Protein AF-A0AA89P4I1-F1 (afdb_monomer)

Solvent-accessible surface area (backbone atoms only — not comparable to full-atom values): 4040 Å² total; per-residue (Å²): 133,87,84,72,96,60,63,50,72,79,38,78,84,32,51,20,34,35,54,60,67,89,75,63,84,53,98,73,76,63,77,92,57,55,73,40,84,44,93,54,68,82,75,95,61,93,83,70,87,84,81,88,83,78,94,128

Mean predicted aligned error: 7.02 Å

pLDDT: mean 85.01, std 11.37, range [40.12, 95.75]

Sequence (56 aa):
MKIRPYLITRSLVPENQEIPIHFLRHVLFEDRYFFRRNHFPYPSSAHQPLMIGGLV

Organism: NCBI:txid1223503

Structure (mmCIF, N/CA/C/O backbone):
data_AF-A0AA89P4I1-F1
#
_entry.id   AF-A0AA89P4I1-F1
#
loop_
_atom_site.group_PDB
_atom_site.id
_atom_site.type_symbol
_atom_site.label_atom_id
_atom_site.label_alt_id
_atom_site.label_comp_id
_atom_site.label_asym_id
_atom_site.label_entity_id
_atom_site.label_seq_id
_atom_site.pdbx_PDB_ins_code
_atom_site.Cartn_x
_atom_site.Cartn_y
_atom_site.Cartn_z
_atom_site.occupancy
_atom_site.B_iso_or_equiv
_atom_site.auth_seq_id
_atom_site.auth_comp_id
_atom_site.auth_asym_id
_atom_site.auth_atom_id
_atom_site.pdbx_PDB_model_num
ATOM 1 N N . MET A 1 1 ? -15.154 2.972 26.423 1.00 40.12 1 MET A N 1
ATOM 2 C CA . MET A 1 1 ? -14.228 3.443 25.369 1.00 40.12 1 MET A CA 1
ATOM 3 C C . MET A 1 1 ? -14.465 2.579 24.128 1.00 40.12 1 MET A C 1
ATOM 5 O O . MET A 1 1 ? -14.196 1.389 24.186 1.00 40.12 1 MET A O 1
ATOM 9 N N . LYS A 1 2 ? -15.103 3.099 23.066 1.00 51.09 2 LYS A N 1
ATOM 10 C CA . LYS A 1 2 ? -15.355 2.316 21.836 1.00 51.09 2 LYS A CA 1
ATOM 11 C C . LYS A 1 2 ? -14.048 2.226 21.041 1.00 51.09 2 LYS A C 1
ATOM 13 O O . LYS A 1 2 ? -13.597 3.242 20.518 1.00 51.09 2 LYS A O 1
ATOM 18 N N . ILE A 1 3 ? -13.447 1.040 20.983 1.00 58.16 3 ILE A N 1
ATOM 19 C CA . ILE A 1 3 ? -12.269 0.765 20.151 1.00 58.16 3 ILE A CA 1
ATOM 20 C C . ILE A 1 3 ? -12.742 0.802 18.697 1.00 58.16 3 ILE A C 1
ATOM 22 O O . ILE A 1 3 ? -13.569 -0.011 18.289 1.00 58.16 3 ILE A O 1
ATOM 26 N N . ARG A 1 4 ? -12.290 1.798 17.939 1.00 62.25 4 ARG A N 1
ATOM 27 C CA . ARG A 1 4 ? -12.594 1.904 16.511 1.00 62.25 4 ARG A CA 1
ATOM 28 C C . ARG A 1 4 ? -11.587 1.036 15.741 1.00 62.25 4 ARG A C 1
ATOM 30 O O . ARG A 1 4 ? -10.403 1.093 16.078 1.00 62.25 4 ARG A O 1
ATOM 37 N N . PRO A 1 5 ? -12.025 0.239 14.752 1.00 65.19 5 PRO A N 1
ATOM 38 C CA . PRO A 1 5 ? -11.142 -0.613 13.962 1.00 65.19 5 PRO A CA 1
ATOM 39 C C . PRO A 1 5 ? -10.325 0.252 13.002 1.00 65.19 5 PRO A C 1
ATOM 41 O O . PRO A 1 5 ? -10.724 0.497 11.867 1.00 65.19 5 PRO A O 1
ATOM 44 N N . TYR A 1 6 ? -9.199 0.767 13.480 1.00 70.38 6 TYR A N 1
ATOM 45 C CA . TYR A 1 6 ? -8.216 1.429 12.634 1.00 70.38 6 TYR A CA 1
ATOM 46 C C . TYR A 1 6 ? -7.104 0.442 12.287 1.00 70.38 6 TYR A C 1
ATOM 48 O O . TYR A 1 6 ? -6.746 -0.410 13.104 1.00 70.38 6 TYR A O 1
ATOM 56 N N . LEU A 1 7 ? -6.562 0.560 11.075 1.00 79.56 7 LEU A N 1
ATOM 57 C CA . LEU A 1 7 ? -5.375 -0.190 10.686 1.00 79.56 7 LEU A CA 1
ATOM 58 C C . LEU A 1 7 ? -4.192 0.239 11.566 1.00 79.56 7 LEU A C 1
ATOM 60 O O . LEU A 1 7 ? -3.995 1.426 11.830 1.00 79.56 7 LEU A O 1
ATOM 64 N N . ILE A 1 8 ? -3.397 -0.728 12.012 1.00 88.31 8 ILE A N 1
ATOM 65 C CA 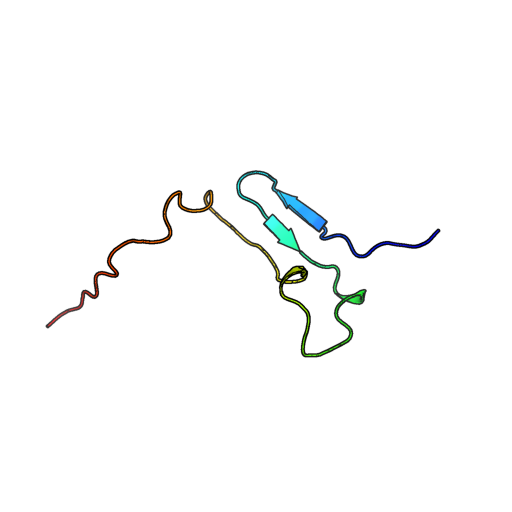. ILE A 1 8 ? -2.094 -0.481 12.619 1.00 88.31 8 ILE A CA 1
ATOM 66 C C . ILE A 1 8 ? -1.164 -0.016 11.500 1.00 88.31 8 ILE A C 1
ATOM 68 O O . ILE A 1 8 ? -0.858 -0.772 10.579 1.00 88.31 8 ILE A O 1
ATOM 72 N N . THR A 1 9 ? -0.687 1.222 11.592 1.00 91.75 9 THR A N 1
ATOM 73 C CA . THR A 1 9 ? 0.342 1.741 10.687 1.00 91.75 9 THR A CA 1
ATOM 74 C C . THR A 1 9 ? 1.712 1.229 11.120 1.00 91.75 9 THR A C 1
ATOM 76 O O . THR A 1 9 ? 2.165 1.517 12.226 1.00 91.75 9 THR A O 1
ATOM 79 N N . ARG A 1 10 ? 2.381 0.482 10.239 1.00 91.88 10 ARG A N 1
ATOM 80 C CA . ARG A 1 10 ? 3.755 -0.012 10.424 1.00 91.88 10 ARG A CA 1
ATOM 81 C C . ARG A 1 10 ? 4.789 0.926 9.798 1.00 91.88 10 ARG A C 1
ATOM 83 O O . ARG A 1 10 ? 5.868 1.090 10.354 1.00 91.88 10 ARG A O 1
ATOM 90 N N . SER A 1 11 ? 4.450 1.561 8.676 1.00 93.06 11 SER A N 1
ATOM 91 C CA . SER A 1 11 ? 5.231 2.632 8.045 1.00 93.06 11 SER A CA 1
ATOM 92 C C . SER A 1 11 ? 4.305 3.557 7.252 1.00 93.06 11 SER A C 1
ATOM 94 O O . SER A 1 11 ? 3.275 3.112 6.742 1.00 93.06 11 SER A O 1
ATOM 96 N N . LEU A 1 12 ? 4.664 4.838 7.152 1.00 91.31 12 LEU A N 1
ATOM 97 C CA . LEU A 1 12 ? 3.930 5.829 6.357 1.00 91.31 12 LEU A CA 1
ATOM 98 C C . LEU A 1 12 ? 4.453 5.928 4.920 1.00 91.31 12 LEU A C 1
ATOM 100 O O . LEU A 1 12 ? 3.657 6.074 3.997 1.00 91.31 12 LEU A O 1
ATOM 104 N N . VAL A 1 13 ? 5.774 5.852 4.726 1.00 93.44 13 VAL A N 1
ATOM 105 C CA . VAL A 1 13 ? 6.411 6.006 3.411 1.00 93.44 13 VAL A CA 1
ATOM 106 C C . VAL A 1 13 ? 7.498 4.936 3.245 1.00 93.44 13 VAL A C 1
ATOM 108 O O . VAL A 1 13 ? 8.552 5.045 3.869 1.00 93.44 13 VAL A O 1
ATOM 111 N N . PRO A 1 14 ? 7.267 3.897 2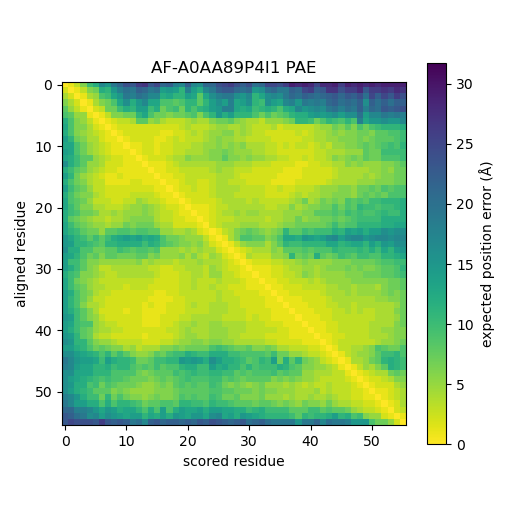.424 1.00 93.94 14 PRO A N 1
ATOM 112 C CA . PRO A 1 14 ? 6.010 3.589 1.737 1.00 93.94 14 PRO A CA 1
ATOM 113 C C . PRO A 1 14 ? 4.917 3.101 2.707 1.00 93.94 14 PRO A C 1
ATOM 115 O O . PRO A 1 14 ? 5.213 2.609 3.800 1.00 93.94 14 PRO A O 1
ATOM 118 N N . GLU A 1 15 ? 3.651 3.225 2.303 1.00 94.88 15 GLU A N 1
ATOM 119 C CA . GLU A 1 15 ? 2.506 2.858 3.141 1.00 94.88 15 GLU A CA 1
ATOM 120 C C . GLU A 1 15 ? 2.553 1.373 3.521 1.00 94.88 15 GLU A C 1
ATOM 122 O O . GLU A 1 15 ? 2.553 0.494 2.658 1.00 94.88 15 GLU A O 1
ATOM 127 N N . ASN A 1 16 ? 2.570 1.084 4.819 1.00 95.50 16 ASN A N 1
ATOM 128 C CA . ASN A 1 16 ? 2.448 -0.266 5.349 1.00 95.50 16 ASN A CA 1
ATOM 129 C C . ASN A 1 16 ? 1.447 -0.256 6.502 1.00 95.50 16 ASN A C 1
ATOM 131 O O . ASN A 1 16 ? 1.677 0.401 7.523 1.00 95.50 16 ASN A O 1
ATOM 135 N N . GLN A 1 17 ? 0.341 -0.975 6.340 1.00 94.19 17 GLN A N 1
ATOM 136 C CA . GLN A 1 17 ? -0.778 -0.977 7.275 1.00 94.19 17 GLN A CA 1
ATOM 137 C C . GLN A 1 17 ? -1.408 -2.363 7.383 1.00 94.19 17 GLN A C 1
ATOM 139 O O . GLN A 1 17 ? -1.542 -3.079 6.392 1.00 94.19 17 GLN A O 1
ATOM 144 N N . GLU A 1 18 ? -1.838 -2.730 8.582 1.00 92.06 18 GLU A N 1
ATOM 145 C CA . GLU A 1 18 ? -2.446 -4.033 8.847 1.00 92.06 18 GLU A CA 1
ATOM 146 C C . GLU A 1 18 ? -3.666 -3.912 9.753 1.00 92.06 18 GLU A C 1
ATOM 148 O O . GLU A 1 18 ? -3.713 -3.071 10.649 1.00 92.06 18 GLU A O 1
ATOM 153 N N . ILE A 1 19 ? -4.664 -4.767 9.545 1.00 88.25 19 ILE A N 1
ATOM 154 C CA . ILE A 1 19 ? -5.794 -4.865 10.463 1.00 88.25 19 ILE A CA 1
ATOM 155 C C . ILE A 1 19 ? -5.462 -5.840 11.599 1.00 88.25 19 ILE A C 1
ATOM 157 O O . ILE A 1 19 ? -4.986 -6.949 11.341 1.00 88.25 19 ILE A O 1
ATOM 161 N N . PRO A 1 20 ? -5.739 -5.483 12.863 1.00 87.19 20 PRO A N 1
ATOM 162 C CA . PRO A 1 20 ? -5.670 -6.454 13.942 1.00 87.19 20 PRO A CA 1
ATOM 163 C C . PRO A 1 20 ? -6.606 -7.647 13.696 1.00 87.19 20 PRO A C 1
ATOM 165 O O . PRO A 1 20 ? -7.795 -7.469 13.427 1.00 87.19 20 PRO A O 1
ATOM 168 N N . ILE A 1 21 ? -6.093 -8.869 13.872 1.00 83.25 21 ILE A N 1
ATOM 169 C CA . ILE A 1 21 ? -6.817 -10.114 13.551 1.00 83.25 21 ILE A CA 1
ATOM 170 C C . ILE A 1 21 ? -8.179 -10.243 14.253 1.00 83.25 21 ILE A C 1
ATOM 172 O O . ILE A 1 21 ? -9.105 -10.830 13.712 1.00 83.25 21 ILE A O 1
ATOM 176 N N . HIS A 1 22 ? -8.349 -9.630 15.428 1.00 82.12 22 HIS A N 1
ATOM 177 C CA . HIS A 1 22 ? -9.606 -9.667 16.182 1.00 82.12 22 HIS A CA 1
ATOM 178 C C . HIS A 1 22 ? -10.780 -8.944 15.494 1.00 82.12 22 HIS A C 1
ATOM 180 O O . HIS A 1 22 ? -11.936 -9.151 15.880 1.00 82.12 22 HIS A O 1
ATOM 186 N N . PHE A 1 23 ? -10.505 -8.104 14.490 1.00 80.25 23 PHE A N 1
ATOM 187 C CA . PHE A 1 23 ? -11.529 -7.479 13.650 1.00 80.25 23 PHE A CA 1
ATOM 188 C C . PHE A 1 23 ? -11.896 -8.321 12.420 1.00 80.25 23 PHE A C 1
ATOM 190 O O . PHE A 1 23 ? -12.959 -8.109 11.839 1.00 80.25 23 PHE A O 1
ATOM 197 N N . LEU A 1 24 ? -11.077 -9.313 12.056 1.00 81.56 24 LEU A N 1
ATOM 198 C CA . LEU A 1 24 ? -11.342 -10.248 10.963 1.00 81.56 24 LEU A CA 1
ATOM 199 C C . LEU A 1 24 ? -12.194 -11.416 11.476 1.00 81.56 24 LEU A C 1
ATOM 201 O O . LEU A 1 24 ? -11.697 -12.492 11.792 1.00 81.56 24 LEU A O 1
ATOM 205 N N . ARG A 1 25 ? -13.503 -11.180 11.615 1.00 78.69 25 ARG A N 1
ATOM 206 C CA . ARG A 1 25 ? -14.468 -12.182 12.117 1.00 78.69 25 ARG A CA 1
ATOM 207 C C . ARG A 1 25 ? -15.101 -13.048 11.028 1.00 78.69 25 ARG A C 1
ATOM 209 O O . ARG A 1 25 ? -15.802 -14.005 11.340 1.00 78.69 25 ARG A O 1
ATOM 216 N N . HIS A 1 26 ? -14.879 -12.699 9.767 1.00 80.19 26 HIS A N 1
ATOM 217 C CA . HIS A 1 26 ? -15.486 -13.341 8.610 1.00 80.19 26 HIS A CA 1
ATOM 218 C C . HIS A 1 26 ? -14.411 -13.677 7.578 1.00 8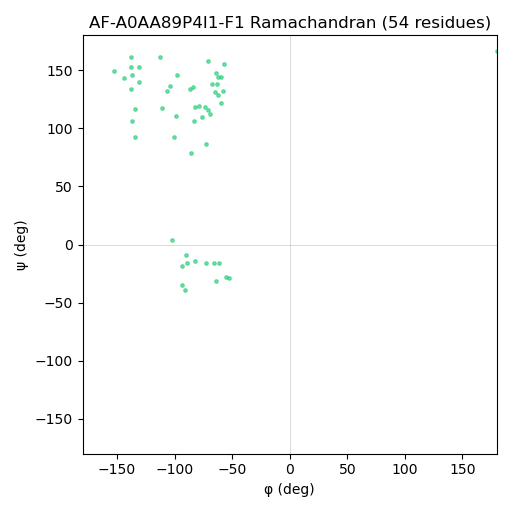0.19 26 HIS A C 1
ATOM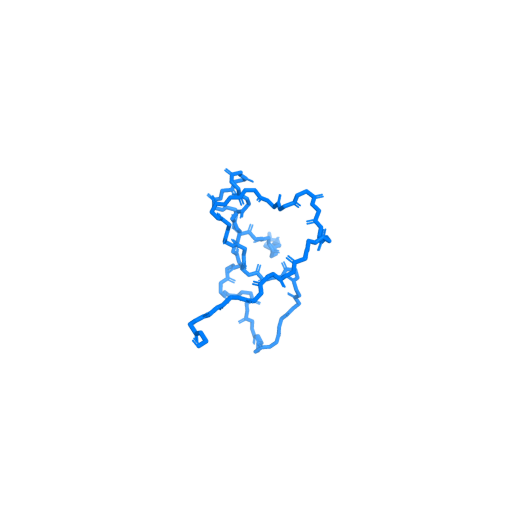 220 O O . HIS A 1 26 ? -13.385 -13.006 7.500 1.00 80.19 26 HIS A O 1
ATOM 226 N N . VAL A 1 27 ? -14.673 -14.708 6.772 1.00 76.62 27 VAL A N 1
ATOM 227 C CA . VAL A 1 27 ? -13.793 -15.125 5.665 1.00 76.62 27 VAL A CA 1
ATOM 228 C C . VAL A 1 27 ? -13.705 -14.035 4.591 1.00 76.62 27 VAL A C 1
ATOM 230 O O . VAL A 1 27 ? -12.667 -13.871 3.961 1.00 76.62 27 VAL A O 1
ATOM 233 N N . LEU A 1 28 ? -14.785 -13.268 4.418 1.00 79.38 28 LEU A N 1
ATOM 234 C CA . LEU A 1 28 ? -14.854 -12.112 3.531 1.00 79.38 28 LEU A CA 1
ATOM 235 C C . LEU A 1 28 ? -14.856 -10.831 4.363 1.00 79.38 28 LEU A C 1
ATOM 237 O O . LEU A 1 28 ? -15.621 -10.703 5.321 1.00 79.38 28 LEU A O 1
ATOM 241 N N . PHE A 1 29 ? -14.014 -9.881 3.983 1.00 82.56 29 PHE A N 1
ATOM 242 C CA . PHE A 1 29 ? -13.904 -8.576 4.619 1.00 82.56 29 PHE A CA 1
ATOM 243 C C . PHE A 1 29 ? -13.775 -7.492 3.554 1.00 82.56 29 PHE A C 1
ATOM 245 O O . PHE A 1 29 ? -13.327 -7.747 2.441 1.00 82.56 29 PHE A O 1
ATOM 252 N N . GLU A 1 30 ? -14.212 -6.286 3.902 1.00 86.06 30 GLU A N 1
ATOM 253 C CA . GLU A 1 30 ? -14.180 -5.133 3.004 1.00 86.06 30 GLU A CA 1
ATOM 254 C C . GLU A 1 30 ? -12.739 -4.739 2.639 1.00 86.06 30 GLU A C 1
ATOM 256 O O . GLU A 1 30 ? -11.844 -4.807 3.484 1.00 86.06 30 GLU A O 1
ATOM 261 N N . ASP A 1 31 ? -12.538 -4.221 1.426 1.00 85.50 31 ASP A N 1
ATOM 262 C CA . ASP A 1 31 ? -11.232 -3.799 0.889 1.00 85.50 31 ASP A CA 1
ATOM 263 C C . ASP A 1 31 ? -10.475 -2.823 1.803 1.00 85.50 31 ASP A C 1
ATOM 265 O O . ASP A 1 31 ? -9.244 -2.812 1.859 1.00 85.50 31 ASP A O 1
ATOM 269 N N . ARG A 1 32 ? -11.203 -2.020 2.593 1.00 85.75 32 ARG A N 1
ATOM 270 C CA . ARG A 1 32 ? -10.617 -1.103 3.588 1.00 85.75 32 ARG A CA 1
ATOM 271 C C . ARG A 1 32 ? -9.817 -1.811 4.690 1.00 85.75 32 ARG A C 1
ATOM 273 O O . ARG A 1 32 ? -9.078 -1.152 5.416 1.00 85.75 32 ARG A O 1
ATOM 280 N N . TYR A 1 33 ? -9.986 -3.121 4.839 1.00 86.38 33 TYR A N 1
ATOM 281 C CA . TYR A 1 33 ? -9.308 -3.961 5.822 1.00 86.38 33 TYR A CA 1
ATOM 282 C C . TYR A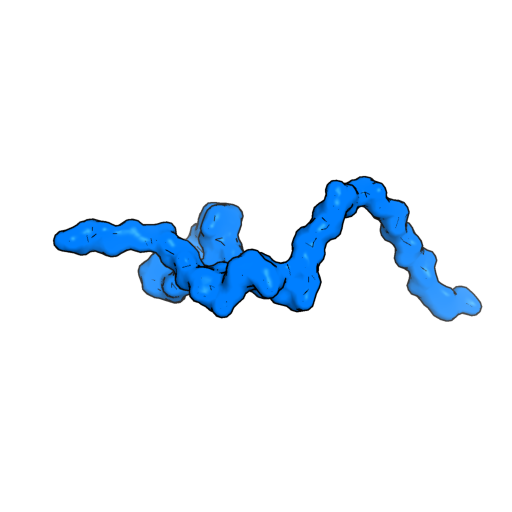 1 33 ? -8.167 -4.786 5.221 1.00 86.38 33 TYR A C 1
ATOM 284 O O . TYR A 1 33 ? -7.558 -5.592 5.925 1.00 86.38 33 TYR A O 1
ATOM 292 N N . PHE A 1 34 ? -7.863 -4.597 3.936 1.00 87.88 34 PHE A N 1
ATOM 293 C CA . PHE A 1 34 ? -6.794 -5.333 3.279 1.00 87.88 34 PHE A CA 1
ATOM 294 C C . PHE A 1 34 ? -5.437 -4.919 3.837 1.00 87.88 34 PHE A C 1
ATOM 296 O O . PHE A 1 34 ? -5.147 -3.741 4.054 1.00 87.88 34 PHE A O 1
ATOM 303 N N . PHE A 1 35 ? -4.592 -5.921 4.051 1.00 90.31 35 PHE A N 1
ATOM 304 C CA . PHE A 1 35 ? -3.206 -5.721 4.430 1.00 90.31 35 PHE A CA 1
ATOM 305 C C . PHE A 1 35 ? -2.456 -4.974 3.320 1.00 90.31 35 PHE A C 1
ATOM 307 O O . PHE A 1 35 ? -2.487 -5.379 2.157 1.00 90.31 35 PHE A O 1
ATOM 314 N N . ARG A 1 36 ? -1.761 -3.894 3.684 1.00 93.00 36 ARG A N 1
ATOM 315 C CA . ARG A 1 36 ? -0.937 -3.083 2.781 1.00 93.00 36 ARG A CA 1
ATOM 316 C C . ARG A 1 36 ? 0.526 -3.287 3.148 1.00 93.00 36 ARG A C 1
ATOM 318 O O . ARG A 1 36 ? 0.928 -2.931 4.255 1.00 93.00 36 ARG A O 1
ATOM 325 N N . ARG A 1 37 ? 1.323 -3.839 2.224 1.00 95.31 37 ARG A N 1
ATOM 326 C CA . ARG A 1 37 ? 2.770 -4.031 2.402 1.00 95.31 37 ARG A CA 1
ATOM 327 C C . ARG A 1 37 ? 3.552 -3.597 1.179 1.00 95.31 37 ARG A C 1
ATOM 329 O O . ARG A 1 37 ? 3.778 -4.382 0.260 1.00 95.31 37 ARG A O 1
ATOM 336 N N . ASN A 1 38 ? 3.984 -2.347 1.195 1.00 95.38 38 ASN A N 1
ATOM 337 C CA . ASN A 1 38 ? 4.725 -1.756 0.096 1.00 95.38 38 ASN A CA 1
ATOM 338 C C . ASN A 1 38 ? 6.216 -1.663 0.440 1.00 95.38 38 ASN A C 1
ATOM 340 O O . ASN A 1 38 ? 6.580 -1.248 1.540 1.00 95.38 38 ASN A O 1
ATOM 344 N N . HIS A 1 39 ? 7.079 -2.016 -0.516 1.00 95.75 39 HIS A N 1
ATOM 345 C CA . HIS A 1 39 ? 8.534 -1.801 -0.422 1.00 95.75 39 HIS A CA 1
ATOM 346 C C . HIS A 1 39 ? 8.967 -0.480 -1.077 1.00 95.75 39 HIS A C 1
ATOM 348 O O . HIS A 1 39 ? 10.035 0.039 -0.773 1.00 95.75 39 HIS A O 1
ATOM 354 N N . PHE A 1 40 ? 8.112 0.082 -1.935 1.00 95.44 40 PHE A N 1
ATOM 355 C CA . PHE A 1 40 ? 8.319 1.331 -2.663 1.00 95.44 40 PHE A CA 1
ATOM 356 C C . PHE A 1 40 ? 7.024 2.157 -2.653 1.00 95.44 40 PHE 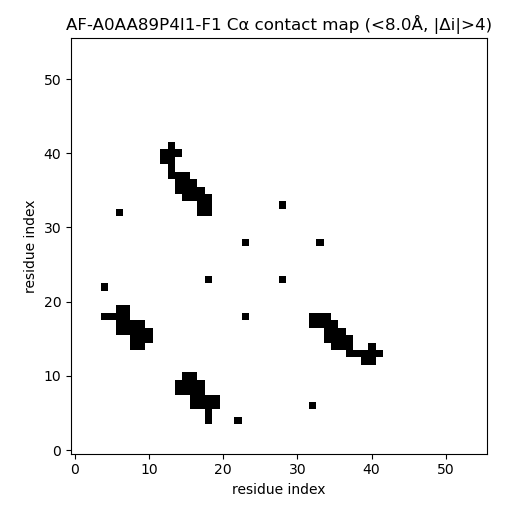A C 1
ATOM 358 O O . PHE A 1 40 ? 5.961 1.596 -2.378 1.00 95.44 40 PHE A O 1
ATOM 365 N N . PRO A 1 41 ? 7.076 3.472 -2.925 1.00 93.62 41 PRO A N 1
ATOM 366 C CA . PRO A 1 41 ? 5.873 4.281 -3.100 1.00 93.62 41 PRO A CA 1
ATOM 367 C C . PRO A 1 41 ? 4.967 3.739 -4.212 1.00 93.62 41 PRO A C 1
ATOM 369 O O . PRO A 1 41 ? 5.434 3.079 -5.141 1.00 93.62 41 PRO A O 1
ATOM 372 N N . TYR A 1 42 ? 3.673 4.051 -4.133 1.00 92.12 42 TYR A N 1
ATOM 373 C CA . TYR A 1 42 ? 2.735 3.713 -5.200 1.00 92.12 42 TYR A CA 1
ATOM 374 C C . TYR A 1 42 ? 3.149 4.360 -6.529 1.00 92.12 42 TYR A C 1
ATOM 376 O O . TYR A 1 42 ? 3.653 5.489 -6.530 1.00 92.12 42 TYR A O 1
ATOM 384 N N . PRO A 1 43 ? 2.936 3.670 -7.664 1.00 91.88 43 PRO A N 1
ATOM 385 C CA . PRO A 1 43 ? 3.246 4.229 -8.969 1.00 91.88 43 PRO A CA 1
ATOM 386 C C . PRO A 1 43 ? 2.389 5.472 -9.234 1.00 91.88 43 PRO A C 1
ATOM 388 O O . PRO A 1 43 ? 1.214 5.523 -8.879 1.00 91.88 43 PRO A O 1
ATOM 391 N N . SER A 1 44 ? 2.970 6.465 -9.906 1.00 92.00 44 SER A N 1
ATOM 392 C CA . SER A 1 44 ? 2.280 7.710 -10.272 1.00 92.00 44 SER A CA 1
ATOM 393 C C . SER A 1 44 ? 1.251 7.538 -11.397 1.00 92.00 44 SER A C 1
ATOM 395 O O . SER A 1 44 ? 0.410 8.410 -11.591 1.00 92.00 44 SER A O 1
ATOM 397 N N . SER A 1 45 ? 1.308 6.427 -12.138 1.00 88.44 45 SER A N 1
ATOM 398 C CA . SER A 1 45 ? 0.383 6.098 -13.225 1.00 88.44 45 SER A CA 1
ATOM 399 C C . SER A 1 45 ? -0.004 4.625 -13.179 1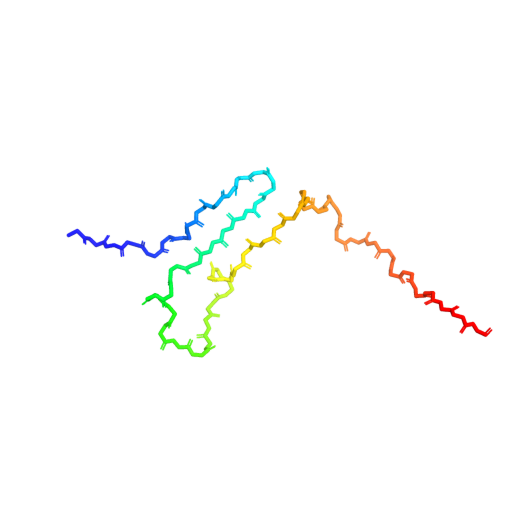.00 88.44 45 SER A C 1
ATOM 401 O O . SER A 1 45 ? 0.864 3.754 -13.081 1.00 88.44 45 SER A O 1
ATOM 403 N N . ALA A 1 46 ? -1.305 4.363 -13.313 1.00 84.44 46 ALA A N 1
ATOM 404 C CA . ALA A 1 46 ? -1.871 3.023 -13.453 1.00 84.44 46 ALA A CA 1
ATOM 405 C C . ALA A 1 46 ? -1.799 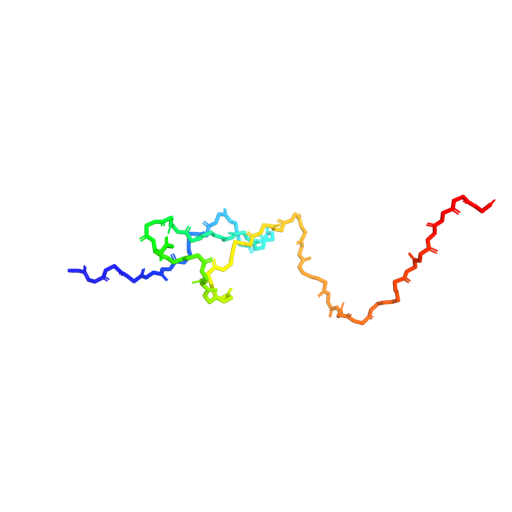2.484 -14.894 1.00 84.44 46 ALA A C 1
ATOM 407 O O . ALA A 1 46 ? -1.996 1.293 -15.120 1.00 84.44 46 ALA A O 1
ATOM 408 N N . HIS A 1 47 ? -1.521 3.346 -15.876 1.00 85.94 47 HIS A N 1
ATOM 409 C CA . HIS A 1 47 ? -1.480 2.972 -17.286 1.00 85.94 47 HIS A CA 1
ATOM 410 C C . HIS A 1 47 ? -0.033 2.792 -17.730 1.00 85.94 47 HIS A C 1
ATOM 412 O O . HIS A 1 47 ? 0.638 3.748 -18.118 1.00 85.94 47 HIS A O 1
ATOM 418 N N . GLN A 1 48 ? 0.445 1.553 -17.642 1.00 86.31 48 GLN A N 1
ATOM 419 C CA . GLN A 1 48 ? 1.745 1.134 -18.156 1.00 86.31 48 GLN A CA 1
ATOM 420 C C . GLN A 1 48 ? 1.563 -0.136 -18.997 1.00 86.31 48 GLN A C 1
ATOM 422 O O . GLN A 1 48 ? 0.760 -0.995 -18.621 1.00 86.31 48 GLN A O 1
ATOM 427 N N . PRO A 1 49 ? 2.258 -0.270 -20.140 1.00 90.56 49 PRO A N 1
ATOM 428 C CA . PRO A 1 49 ? 2.197 -1.489 -20.934 1.00 90.56 49 PRO A CA 1
ATOM 429 C C . PRO A 1 49 ? 2.803 -2.662 -20.152 1.00 90.56 49 PRO A C 1
ATOM 431 O O . PRO A 1 49 ? 3.907 -2.560 -19.618 1.00 90.56 49 PRO A O 1
ATOM 434 N N . LEU A 1 50 ? 2.088 -3.790 -20.104 1.00 89.81 50 LEU A N 1
ATOM 435 C CA . LEU A 1 50 ? 2.617 -5.036 -19.554 1.00 89.81 50 LEU A CA 1
ATOM 436 C C . LEU A 1 50 ? 3.443 -5.745 -20.629 1.00 89.81 50 LEU A C 1
ATOM 438 O O . LEU A 1 50 ? 2.893 -6.319 -21.568 1.00 89.81 50 LEU A O 1
ATOM 442 N N . MET A 1 51 ? 4.766 -5.710 -20.487 1.00 91.19 51 MET A N 1
ATOM 443 C CA . MET A 1 51 ? 5.671 -6.437 -21.375 1.00 91.19 51 MET A CA 1
ATOM 444 C C . MET A 1 51 ? 5.772 -7.897 -20.925 1.00 91.19 51 MET A C 1
ATOM 446 O O . MET A 1 51 ? 6.220 -8.175 -19.814 1.00 91.19 51 MET A O 1
ATOM 450 N N . ILE A 1 52 ? 5.370 -8.829 -21.790 1.00 91.81 52 ILE A N 1
ATOM 451 C CA . ILE A 1 52 ? 5.518 -10.270 -21.558 1.00 91.81 52 ILE A CA 1
ATOM 452 C C . ILE A 1 52 ? 6.759 -10.735 -22.322 1.00 91.81 52 ILE A C 1
ATOM 454 O O . ILE A 1 52 ? 6.773 -10.724 -23.551 1.00 91.81 52 ILE A O 1
ATOM 458 N N . GLY A 1 53 ? 7.809 -11.100 -21.589 1.00 92.75 53 GLY A N 1
ATOM 459 C CA . GLY A 1 53 ? 9.039 -11.677 -22.135 1.00 92.75 53 GLY A CA 1
ATOM 460 C C . GLY A 1 53 ? 9.213 -13.138 -21.719 1.00 92.75 53 GLY A C 1
ATOM 461 O O . GLY A 1 53 ? 8.608 -13.590 -20.748 1.00 92.75 53 GLY A O 1
ATOM 462 N N . GLY A 1 54 ? 10.054 -13.875 -22.441 1.00 91.62 54 GLY A N 1
ATOM 463 C CA . GLY A 1 54 ? 10.367 -15.278 -22.176 1.00 91.62 54 GLY A CA 1
ATOM 464 C C . GLY A 1 54 ? 11.367 -15.817 -23.195 1.00 91.62 54 GLY A C 1
ATOM 465 O O . GLY A 1 54 ? 11.632 -15.162 -24.204 1.00 91.62 54 GLY A O 1
ATOM 466 N N . LEU A 1 55 ? 11.943 -16.987 -22.919 1.00 84.75 55 LEU A N 1
ATOM 467 C CA . LEU A 1 55 ? 12.740 -17.701 -23.913 1.00 84.75 55 LEU A CA 1
ATOM 468 C C . LEU A 1 55 ? 11.770 -18.297 -24.942 1.00 84.75 55 LEU A C 1
ATOM 470 O O . LEU A 1 55 ? 10.894 -19.076 -24.562 1.00 84.75 55 LEU A O 1
ATOM 474 N N . VAL A 1 56 ? 11.902 -17.878 -26.200 1.00 69.50 56 VAL A N 1
ATOM 475 C CA . VAL A 1 56 ? 11.161 -18.421 -27.347 1.00 69.50 56 VAL A CA 1
ATOM 476 C C . VAL A 1 56 ? 12.031 -19.450 -28.047 1.00 69.50 56 VAL A C 1
ATOM 478 O O . VAL A 1 56 ? 13.235 -19.148 -28.222 1.00 69.50 56 VAL A O 1
#

Secondary structure (DSSP, 8-state):
-----PPEEEETTTTEEE--GGG--SSS--GGG--EE-SSPPPS-S---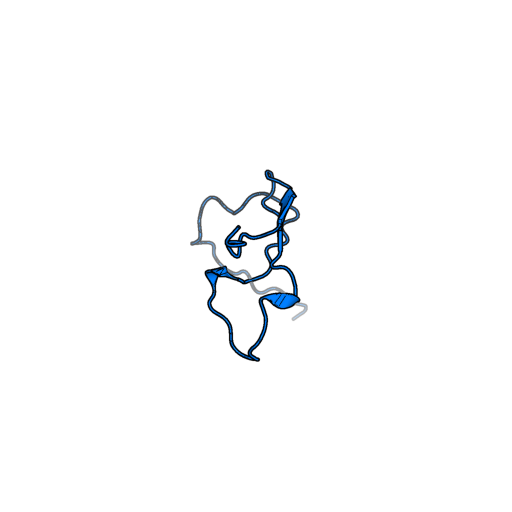-------

Radius of gyration: 16.68 Å; Cα contacts (8 Å, |Δi|>4): 50; chains: 1; bounding box: 28×26×53 Å

Foldseek 3Di:
DDDDFDWDFPDVAQTFTATDVVVVPDPDDDPNHDGDDDPHHDDPDPDDDDDDDDDD